Protein AF-A0A960P114-F1 (afdb_monomer)

Radius of gyration: 20.11 Å; Cα contacts (8 Å, |Δi|>4): 229; chains: 1; bounding box: 55×19×66 Å

Structure (mmCIF, N/CA/C/O backbone):
data_AF-A0A960P114-F1
#
_entry.id   AF-A0A960P114-F1
#
loop_
_atom_site.group_PDB
_atom_site.id
_atom_site.type_symbol
_atom_site.label_atom_id
_atom_site.label_alt_id
_atom_site.label_comp_id
_atom_site.label_asym_id
_atom_site.label_entity_id
_atom_site.label_seq_id
_atom_site.pdbx_PDB_ins_code
_atom_site.Cartn_x
_atom_site.Cartn_y
_atom_site.Cartn_z
_atom_site.occupancy
_atom_site.B_iso_or_equiv
_atom_site.auth_seq_id
_atom_site.auth_comp_id
_atom_site.auth_asym_id
_atom_site.auth_atom_id
_atom_site.pdbx_PDB_model_num
ATOM 1 N N . MET A 1 1 ? 3.595 5.248 -18.563 1.00 88.62 1 MET A N 1
ATOM 2 C CA . MET A 1 1 ? 3.970 5.598 -17.169 1.00 88.62 1 MET A CA 1
ATOM 3 C C . MET A 1 1 ? 5.270 4.901 -16.803 1.00 88.62 1 MET A C 1
ATOM 5 O O . MET A 1 1 ? 5.417 3.745 -17.200 1.00 88.62 1 MET A O 1
ATOM 9 N N . GLN A 1 2 ? 6.198 5.556 -16.096 1.00 91.88 2 GLN A N 1
ATOM 10 C CA . GLN A 1 2 ? 7.408 4.874 -15.620 1.00 91.88 2 GLN A CA 1
ATOM 11 C C . GLN A 1 2 ? 7.067 3.952 -14.442 1.00 91.88 2 GLN A C 1
ATOM 13 O O . GLN A 1 2 ? 6.119 4.194 -13.692 1.00 91.88 2 GLN A O 1
ATOM 18 N N . PHE A 1 3 ? 7.819 2.865 -14.281 1.00 93.19 3 PHE A N 1
ATOM 19 C CA . PHE A 1 3 ? 7.552 1.875 -13.238 1.00 93.19 3 PHE A CA 1
ATOM 20 C C . PHE A 1 3 ? 7.753 2.451 -11.833 1.00 93.19 3 PHE A C 1
ATOM 22 O O . PHE A 1 3 ? 6.948 2.180 -10.941 1.00 93.19 3 PHE A O 1
ATOM 29 N N . LYS A 1 4 ? 8.757 3.315 -11.644 1.00 93.38 4 LYS A N 1
ATOM 30 C CA . LYS A 1 4 ? 8.964 4.022 -10.373 1.00 93.38 4 LYS A CA 1
ATOM 31 C C . LYS A 1 4 ? 7.785 4.927 -9.994 1.00 93.38 4 LYS A C 1
ATOM 33 O O . LYS A 1 4 ? 7.406 4.942 -8.826 1.00 93.38 4 LYS A O 1
ATOM 38 N N . ASP A 1 5 ? 7.122 5.559 -10.965 1.00 94.50 5 ASP A N 1
ATOM 39 C CA . ASP A 1 5 ? 5.920 6.365 -10.710 1.00 94.50 5 ASP A CA 1
ATOM 40 C C . ASP A 1 5 ? 4.750 5.496 -10.238 1.00 94.50 5 ASP A C 1
ATOM 42 O O . ASP A 1 5 ? 4.022 5.887 -9.329 1.00 94.50 5 ASP A O 1
ATOM 46 N N . LEU A 1 6 ? 4.589 4.289 -10.802 1.00 94.12 6 LEU A N 1
ATOM 47 C CA . LEU A 1 6 ? 3.565 3.338 -10.346 1.00 94.12 6 LEU A CA 1
ATOM 48 C C . LEU A 1 6 ? 3.826 2.910 -8.905 1.00 94.12 6 LEU A C 1
ATOM 50 O O . LEU A 1 6 ? 2.906 2.885 -8.089 1.00 94.12 6 LEU A O 1
ATOM 54 N N . LEU A 1 7 ? 5.078 2.580 -8.591 1.00 95.06 7 LEU A N 1
ATOM 55 C CA . LEU A 1 7 ? 5.484 2.177 -7.249 1.00 95.06 7 LEU A CA 1
ATOM 56 C C . LEU A 1 7 ? 5.256 3.306 -6.242 1.00 95.06 7 LEU A C 1
ATOM 58 O O . LEU A 1 7 ? 4.657 3.066 -5.194 1.00 95.06 7 LEU A O 1
ATOM 62 N N . ARG A 1 8 ? 5.663 4.535 -6.581 1.00 95.69 8 ARG A N 1
ATOM 63 C CA . ARG A 1 8 ? 5.413 5.727 -5.765 1.00 95.69 8 ARG A CA 1
ATOM 64 C C . ARG A 1 8 ? 3.918 5.960 -5.573 1.00 95.69 8 ARG A C 1
ATOM 66 O O . ARG A 1 8 ? 3.475 6.100 -4.439 1.00 95.69 8 ARG A O 1
ATOM 73 N N . GLY A 1 9 ? 3.142 5.955 -6.655 1.00 95.62 9 GLY A N 1
ATOM 74 C CA . GLY A 1 9 ? 1.693 6.146 -6.614 1.00 95.62 9 GLY A CA 1
ATOM 75 C C . GLY A 1 9 ? 0.990 5.096 -5.754 1.00 95.62 9 GLY A C 1
ATOM 76 O O . GLY A 1 9 ? 0.123 5.441 -4.962 1.00 95.62 9 GLY A O 1
ATOM 77 N N . THR A 1 10 ? 1.429 3.837 -5.830 1.00 95.12 10 THR A N 1
ATOM 78 C CA . THR A 1 10 ? 0.920 2.751 -4.977 1.00 95.12 10 THR A CA 1
ATOM 79 C C . THR A 1 10 ? 1.201 3.029 -3.502 1.00 95.12 10 THR A C 1
ATOM 81 O O . THR A 1 10 ? 0.299 2.937 -2.678 1.00 95.12 10 THR A O 1
ATOM 84 N N . VAL A 1 11 ? 2.444 3.380 -3.154 1.00 96.75 11 VAL A N 1
ATOM 85 C CA . VAL A 1 11 ? 2.829 3.655 -1.760 1.00 96.75 11 VAL A CA 1
ATOM 86 C C . VAL A 1 11 ? 2.067 4.858 -1.210 1.00 96.75 11 VAL A C 1
ATOM 88 O O . VAL A 1 11 ? 1.572 4.792 -0.089 1.00 96.75 11 VAL A O 1
ATOM 91 N N . LEU A 1 12 ? 1.943 5.932 -1.994 1.00 96.81 12 LEU A N 1
ATOM 92 C CA . LEU A 1 12 ? 1.205 7.128 -1.592 1.00 96.81 12 LEU A CA 1
ATOM 93 C C . LEU A 1 12 ? -0.285 6.842 -1.410 1.00 96.81 12 LEU A C 1
ATOM 95 O O . LEU A 1 12 ? -0.856 7.277 -0.416 1.00 96.81 12 LEU A O 1
ATOM 99 N N . LEU A 1 13 ? -0.899 6.081 -2.320 1.00 96.75 13 LEU A N 1
ATOM 100 C CA . LEU A 1 13 ? -2.302 5.697 -2.202 1.00 96.75 13 LEU A CA 1
ATOM 101 C C . LEU A 1 13 ? -2.540 4.887 -0.924 1.00 96.75 13 LEU A C 1
ATOM 103 O O . LEU A 1 13 ? -3.367 5.275 -0.108 1.00 96.75 13 LEU A O 1
ATOM 107 N N . VAL A 1 14 ? -1.752 3.833 -0.692 1.00 97.44 14 VAL A N 1
ATOM 108 C CA . VAL A 1 14 ? -1.881 3.000 0.515 1.00 97.44 14 VAL A CA 1
ATOM 109 C C . VAL A 1 14 ? -1.598 3.805 1.791 1.00 97.44 14 VAL A C 1
ATOM 111 O O . VAL A 1 14 ? -2.228 3.576 2.819 1.00 97.44 14 VAL A O 1
ATOM 114 N N . ALA A 1 15 ? -0.674 4.770 1.754 1.00 97.31 15 ALA A N 1
ATOM 115 C CA . ALA A 1 15 ? -0.420 5.652 2.893 1.00 97.31 15 ALA A CA 1
ATOM 116 C C . ALA A 1 15 ? -1.626 6.556 3.198 1.00 97.31 15 ALA A C 1
ATOM 118 O O . ALA A 1 15 ? -2.010 6.682 4.359 1.00 97.31 15 ALA A O 1
ATOM 119 N N . VAL A 1 16 ? -2.253 7.137 2.170 1.00 97.50 16 VAL A N 1
ATOM 120 C CA . VAL A 1 16 ? -3.484 7.930 2.318 1.00 97.50 16 VAL A CA 1
ATOM 121 C C . VAL A 1 16 ? -4.625 7.069 2.859 1.00 97.50 16 VAL A C 1
ATOM 123 O O . VAL A 1 16 ? -5.338 7.501 3.762 1.00 97.50 16 VAL A O 1
ATOM 126 N N . GLU A 1 17 ? -4.769 5.836 2.374 1.00 97.06 17 GLU A N 1
ATOM 127 C CA . GLU A 1 17 ? -5.751 4.880 2.892 1.00 97.06 17 GLU A CA 1
ATOM 128 C C . GLU A 1 17 ? -5.507 4.545 4.358 1.00 97.06 17 GLU A C 1
ATOM 130 O O . GLU A 1 17 ? -6.444 4.579 5.152 1.00 97.06 17 GLU A O 1
ATOM 135 N N . ALA A 1 18 ? -4.254 4.282 4.738 1.00 97.75 18 ALA A N 1
ATOM 136 C CA . ALA A 1 18 ? -3.886 4.047 6.127 1.00 97.75 18 ALA A CA 1
ATOM 137 C C . ALA A 1 18 ? -4.289 5.236 7.008 1.00 97.75 18 ALA A C 1
ATOM 13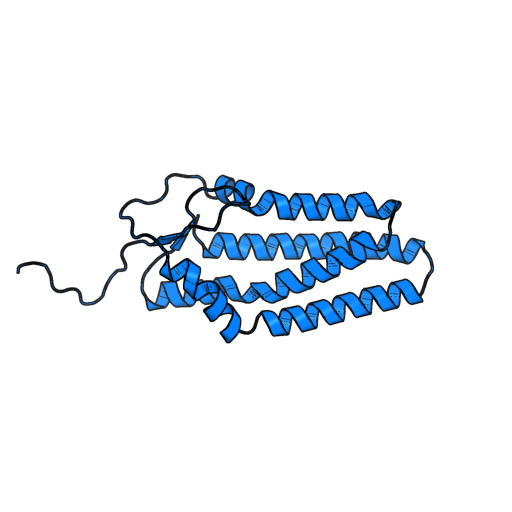9 O O . ALA A 1 18 ? -4.869 5.041 8.071 1.00 97.75 18 ALA A O 1
ATOM 140 N N . THR A 1 19 ? -4.036 6.469 6.562 1.00 97.81 19 THR A N 1
ATOM 141 C CA . THR A 1 19 ? -4.432 7.676 7.297 1.00 97.81 19 THR A CA 1
ATOM 142 C C . THR A 1 19 ? -5.952 7.816 7.404 1.00 97.81 19 THR A C 1
ATOM 144 O O . THR A 1 19 ? -6.464 8.063 8.496 1.00 97.81 19 THR A O 1
ATOM 147 N N . GLY A 1 20 ? -6.684 7.638 6.303 1.00 97.56 20 GLY A N 1
ATOM 148 C CA . GLY A 1 20 ? -8.144 7.742 6.295 1.00 97.56 20 GLY A CA 1
ATOM 149 C C . GLY A 1 20 ? -8.806 6.685 7.179 1.00 97.56 20 GLY A C 1
ATOM 150 O O . GLY A 1 20 ? -9.649 7.007 8.015 1.00 97.56 20 GLY A O 1
ATOM 151 N N . LEU A 1 21 ? -8.376 5.429 7.057 1.00 97.69 21 LEU A N 1
ATOM 152 C CA . LEU A 1 21 ? -8.882 4.327 7.871 1.00 97.69 21 LEU A CA 1
ATOM 153 C C . LEU A 1 21 ? -8.496 4.476 9.346 1.00 97.69 21 LEU A C 1
ATOM 155 O O . LEU A 1 21 ? -9.315 4.146 10.201 1.00 97.69 21 LEU A O 1
ATOM 159 N N . ALA A 1 22 ? -7.319 5.030 9.660 1.00 97.69 22 ALA A N 1
ATOM 160 C CA . ALA A 1 22 ? -6.927 5.319 11.038 1.00 97.69 22 ALA A CA 1
ATOM 161 C C . ALA A 1 22 ? -7.869 6.341 11.684 1.00 97.69 22 ALA A C 1
ATOM 163 O O . ALA A 1 22 ? -8.283 6.158 12.828 1.00 97.69 22 ALA A O 1
ATOM 164 N N . ALA A 1 23 ? -8.242 7.393 10.948 1.00 97.94 23 ALA A N 1
ATOM 165 C CA . ALA A 1 23 ? -9.179 8.405 11.429 1.00 97.94 23 ALA A CA 1
ATOM 166 C C . ALA A 1 23 ? -10.572 7.807 11.687 1.00 97.94 23 ALA A C 1
ATOM 168 O O . ALA A 1 23 ? -11.138 8.004 12.762 1.00 97.94 23 ALA A O 1
ATOM 169 N N . ILE A 1 24 ? -11.090 7.018 10.738 1.00 97.25 24 ILE A N 1
ATOM 170 C CA . ILE A 1 24 ? -12.364 6.296 10.892 1.00 97.25 24 ILE A CA 1
ATOM 171 C C . ILE A 1 24 ? -12.289 5.355 12.100 1.00 97.25 24 ILE A C 1
ATOM 173 O O . ILE A 1 24 ? -13.148 5.399 12.976 1.00 97.25 24 ILE A O 1
ATOM 177 N N . SER A 1 25 ? -11.225 4.555 12.191 1.00 96.56 25 SER A N 1
ATOM 178 C CA . SER A 1 25 ? -10.992 3.622 13.291 1.00 96.56 25 SER A CA 1
ATOM 179 C C . SER A 1 25 ? -10.948 4.319 14.646 1.00 96.56 25 SER A C 1
ATOM 181 O O . SER A 1 25 ? -11.478 3.770 15.605 1.00 96.56 25 SER A O 1
ATOM 183 N N . ALA A 1 26 ? -10.325 5.494 14.755 1.00 95.56 26 ALA A N 1
ATOM 184 C CA . ALA A 1 26 ? -10.253 6.229 16.012 1.00 95.56 26 ALA A CA 1
ATOM 185 C C . ALA A 1 26 ? -11.652 6.632 16.500 1.00 95.56 26 ALA A C 1
ATOM 187 O O . ALA A 1 26 ? -11.970 6.439 17.671 1.00 95.56 26 ALA A O 1
ATOM 188 N N . VAL A 1 27 ? -12.510 7.120 15.597 1.00 96.62 27 VAL A N 1
ATOM 189 C CA . VAL A 1 27 ? -13.902 7.465 15.919 1.00 96.62 27 VAL A CA 1
ATOM 190 C C . VAL A 1 27 ? -14.700 6.213 16.289 1.00 96.62 27 VAL A C 1
ATOM 192 O O . VAL A 1 27 ? -15.363 6.195 17.325 1.00 96.62 27 VAL A O 1
ATOM 195 N N . SER A 1 28 ? -14.614 5.155 15.479 1.00 93.25 28 SER A N 1
ATOM 196 C CA . SER A 1 28 ? -15.388 3.925 15.675 1.00 93.25 28 SER A CA 1
ATOM 197 C C . SER A 1 28 ? -15.005 3.171 16.947 1.00 93.25 28 SER A C 1
ATOM 199 O O . SER A 1 28 ? -15.887 2.713 17.664 1.00 93.25 28 SER A O 1
ATOM 201 N N . VAL A 1 29 ? -13.710 3.062 17.255 1.00 93.81 29 VAL A N 1
ATOM 202 C CA . VAL A 1 29 ? -13.228 2.410 18.482 1.00 93.81 29 VAL A CA 1
ATOM 203 C C . VAL A 1 29 ? -13.547 3.261 19.709 1.00 93.81 29 VAL A C 1
ATOM 205 O O . VAL A 1 29 ? -13.959 2.723 20.728 1.00 93.81 29 VAL A O 1
ATOM 208 N N . ASN A 1 30 ? -13.427 4.589 19.627 1.00 93.88 30 ASN A N 1
ATOM 209 C CA . ASN A 1 30 ? -13.807 5.453 20.746 1.00 93.88 30 ASN A CA 1
ATOM 210 C C . ASN A 1 30 ? -15.307 5.349 21.074 1.00 93.88 30 ASN A C 1
ATOM 212 O O . ASN A 1 30 ? -15.684 5.383 22.242 1.00 93.88 30 ASN A O 1
ATOM 216 N N . ALA A 1 31 ? -16.159 5.169 20.060 1.00 93.44 31 ALA A N 1
ATOM 217 C CA . ALA A 1 31 ? -17.599 5.007 20.243 1.00 93.44 31 ALA A CA 1
ATOM 218 C C . ALA A 1 31 ? -17.993 3.732 21.015 1.00 93.44 31 ALA A C 1
ATOM 220 O O . ALA A 1 31 ? -19.094 3.689 21.559 1.00 93.44 31 ALA A O 1
ATOM 221 N N . THR A 1 32 ? -17.126 2.713 21.099 1.00 92.75 32 THR A N 1
ATOM 222 C CA . THR A 1 32 ? -17.414 1.507 21.896 1.00 92.75 32 THR A CA 1
ATOM 223 C C . THR A 1 32 ? -17.156 1.708 23.390 1.00 92.75 32 THR A C 1
ATOM 225 O O . THR A 1 32 ? -17.692 0.963 24.203 1.00 92.75 32 THR A O 1
ATOM 228 N N . GLY A 1 33 ? -16.335 2.695 23.773 1.00 92.38 33 GLY A N 1
ATOM 229 C CA . GLY A 1 33 ? -15.920 2.912 25.165 1.00 92.38 33 GLY A CA 1
ATOM 230 C C . GLY A 1 33 ? -14.994 1.823 25.731 1.00 92.38 33 GLY A C 1
ATOM 231 O O . GLY A 1 33 ? -14.701 1.821 26.926 1.00 92.38 33 GLY A O 1
ATOM 232 N N . GLU A 1 34 ? -14.511 0.897 24.898 1.00 93.75 34 GLU A N 1
ATOM 233 C CA . GLU A 1 34 ? -13.709 -0.249 25.332 1.00 93.75 34 GLU A CA 1
ATOM 234 C C . GLU A 1 34 ? -12.202 0.045 25.265 1.00 93.75 34 GLU A C 1
ATOM 236 O O . GLU A 1 34 ? -11.577 0.017 24.201 1.00 93.75 34 GLU A O 1
ATOM 241 N N . ALA A 1 35 ? -11.574 0.252 26.426 1.00 94.75 35 ALA A N 1
ATOM 242 C CA . ALA A 1 35 ? -10.132 0.504 26.511 1.00 94.75 35 ALA A CA 1
ATOM 243 C C . ALA A 1 35 ? -9.274 -0.665 25.981 1.00 94.75 35 ALA A C 1
ATOM 245 O O . ALA A 1 35 ? -8.206 -0.446 25.407 1.00 94.75 35 ALA A O 1
ATOM 246 N N . SER A 1 36 ? -9.742 -1.908 26.136 1.00 95.38 36 SER A N 1
ATOM 247 C CA . SER A 1 36 ? -9.072 -3.107 25.615 1.00 95.38 36 SER A CA 1
ATOM 248 C C . SER A 1 36 ? -9.029 -3.122 24.086 1.00 95.38 36 SER A C 1
ATOM 250 O O . SER A 1 36 ? -7.990 -3.451 23.511 1.00 95.38 36 SER A O 1
ATOM 252 N N . LEU A 1 37 ? -10.115 -2.715 23.421 1.00 93.44 37 LEU A N 1
ATOM 253 C CA . LEU A 1 37 ? -10.182 -2.630 21.964 1.00 93.44 37 LEU A CA 1
ATOM 254 C C . LEU A 1 37 ? -9.236 -1.550 21.423 1.00 93.44 37 LEU A C 1
ATOM 256 O O . LEU A 1 37 ? -8.530 -1.778 20.435 1.00 93.44 37 LEU A O 1
ATOM 260 N N . ALA A 1 38 ? -9.172 -0.399 22.096 1.00 94.75 38 ALA A N 1
ATOM 261 C CA . ALA A 1 38 ? -8.222 0.659 21.767 1.00 94.75 38 ALA A CA 1
ATOM 262 C C . ALA A 1 38 ? -6.767 0.183 21.913 1.00 94.75 38 ALA A C 1
ATOM 264 O O . ALA A 1 38 ? -5.965 0.349 20.991 1.00 94.75 38 ALA A O 1
ATOM 265 N N . ALA A 1 39 ? -6.436 -0.479 23.026 1.00 96.38 39 ALA A N 1
ATOM 266 C CA . ALA A 1 39 ? -5.102 -1.028 23.258 1.00 96.38 39 ALA A CA 1
ATOM 267 C C . ALA A 1 39 ? -4.717 -2.088 22.210 1.00 96.38 39 ALA A C 1
ATOM 269 O O . ALA A 1 39 ? -3.607 -2.051 21.676 1.00 96.38 39 ALA A O 1
ATOM 270 N N . LEU A 1 40 ? -5.640 -2.993 21.863 1.00 96.50 40 LEU A N 1
ATOM 271 C CA . LEU A 1 40 ? -5.425 -4.010 20.831 1.00 96.50 40 LEU A CA 1
ATOM 272 C C . LEU A 1 40 ? -5.196 -3.381 19.450 1.00 96.50 40 LEU A C 1
ATOM 274 O O . LEU A 1 40 ? -4.306 -3.813 18.720 1.00 96.50 40 LEU A O 1
ATOM 278 N N . THR A 1 41 ? -5.955 -2.335 19.113 1.00 96.75 41 THR A N 1
ATOM 279 C CA . THR A 1 41 ? -5.822 -1.596 17.848 1.00 96.75 41 THR A CA 1
ATOM 280 C C . THR A 1 41 ? -4.439 -0.962 17.718 1.00 96.75 41 THR A C 1
ATOM 282 O O . THR A 1 41 ? -3.749 -1.170 16.719 1.00 96.75 41 THR A O 1
ATOM 285 N N . VAL A 1 42 ? -3.988 -0.249 18.754 1.00 97.19 42 VAL A N 1
ATOM 286 C CA . VAL A 1 42 ? -2.648 0.356 18.779 1.00 97.19 42 VAL A CA 1
ATOM 287 C C . VAL A 1 42 ? -1.563 -0.721 18.716 1.00 97.19 42 VAL A C 1
ATOM 289 O O . VAL A 1 42 ? -0.614 -0.592 17.940 1.00 97.19 42 VAL A O 1
ATOM 292 N N . GLY A 1 43 ? -1.717 -1.811 19.474 1.00 98.19 43 GLY A N 1
ATOM 293 C CA . GLY A 1 43 ? -0.798 -2.949 19.438 1.00 98.19 43 GLY A CA 1
ATOM 294 C C . GLY A 1 43 ? -0.671 -3.558 18.038 1.00 98.19 43 GLY A C 1
ATOM 295 O O . GLY A 1 43 ? 0.442 -3.809 17.571 1.00 98.19 43 GLY A O 1
ATOM 296 N N . TRP A 1 44 ? -1.792 -3.722 17.332 1.00 98.19 44 TRP A N 1
ATOM 297 C CA . TRP A 1 44 ? -1.822 -4.203 15.951 1.00 98.19 44 TRP A CA 1
ATOM 298 C C . TRP A 1 44 ? -1.098 -3.256 14.987 1.00 98.19 44 TRP A C 1
ATOM 300 O O . TRP A 1 44 ? -0.295 -3.708 14.169 1.00 98.19 44 TRP A O 1
ATOM 310 N N . TRP A 1 45 ? -1.317 -1.944 15.097 1.00 98.38 45 TRP A N 1
ATOM 311 C CA . TRP A 1 45 ? -0.642 -0.964 14.241 1.00 98.38 45 TRP A CA 1
ATOM 312 C C . TRP A 1 45 ? 0.869 -0.957 14.461 1.00 98.38 45 TRP A C 1
ATOM 314 O O . TRP A 1 45 ? 1.628 -0.956 13.492 1.00 98.38 45 TRP A O 1
ATOM 324 N N . ILE A 1 46 ? 1.318 -1.030 15.717 1.00 98.56 46 ILE A N 1
ATOM 325 C CA . ILE A 1 46 ? 2.742 -1.147 16.054 1.00 98.56 46 ILE A CA 1
ATOM 326 C C . ILE A 1 46 ? 3.328 -2.425 15.443 1.00 98.56 46 ILE A C 1
ATOM 328 O O . ILE A 1 46 ? 4.371 -2.371 14.786 1.00 98.56 46 ILE A O 1
ATOM 332 N N . ALA A 1 47 ? 2.651 -3.566 15.603 1.00 98.44 47 ALA A N 1
ATOM 333 C CA . ALA A 1 47 ? 3.092 -4.834 15.027 1.00 98.44 47 ALA A CA 1
ATOM 334 C C . ALA A 1 47 ? 3.203 -4.757 13.495 1.00 98.44 47 ALA A C 1
ATOM 336 O O . ALA A 1 47 ? 4.202 -5.198 12.921 1.00 98.44 47 ALA A O 1
ATOM 337 N N . ALA A 1 48 ? 2.226 -4.138 12.831 1.00 98.38 48 ALA A N 1
ATOM 338 C CA . ALA A 1 48 ? 2.239 -3.957 11.388 1.00 98.38 48 ALA A CA 1
ATOM 339 C C . ALA A 1 48 ? 3.363 -3.024 10.915 1.00 98.38 48 ALA A C 1
ATOM 341 O O . ALA A 1 48 ? 4.027 -3.324 9.923 1.00 98.38 48 ALA A O 1
ATOM 342 N N . ILE A 1 49 ? 3.637 -1.937 11.644 1.00 98.44 49 ILE A N 1
ATOM 343 C CA . ILE A 1 49 ? 4.766 -1.034 11.377 1.00 98.44 49 ILE A CA 1
ATOM 344 C C . ILE A 1 49 ? 6.089 -1.797 11.478 1.00 98.44 49 ILE A C 1
ATOM 346 O O . ILE A 1 49 ? 6.897 -1.749 10.549 1.00 98.44 49 ILE A O 1
ATOM 350 N N . ILE A 1 50 ? 6.304 -2.548 12.562 1.00 98.44 50 ILE A N 1
ATOM 351 C CA . ILE A 1 50 ? 7.517 -3.356 12.760 1.00 98.44 50 ILE A CA 1
ATOM 352 C C . ILE A 1 50 ? 7.660 -4.392 11.636 1.00 98.44 50 ILE A C 1
ATOM 354 O O . ILE A 1 50 ? 8.732 -4.516 11.033 1.00 98.44 50 ILE A O 1
ATOM 358 N N . GLY A 1 51 ? 6.575 -5.095 11.304 1.00 98.06 51 GLY A N 1
ATOM 359 C CA . GLY A 1 51 ? 6.529 -6.048 10.197 1.00 98.06 51 GLY A CA 1
ATOM 360 C C . GLY A 1 51 ? 6.874 -5.394 8.857 1.00 98.06 51 GLY A C 1
ATOM 361 O O . GLY A 1 51 ? 7.722 -5.899 8.119 1.00 98.06 51 GLY A O 1
ATOM 362 N N . GLY A 1 52 ? 6.300 -4.226 8.571 1.00 96.81 52 GLY A N 1
ATOM 363 C CA . GLY A 1 52 ? 6.588 -3.435 7.378 1.00 96.81 52 GLY A CA 1
ATOM 364 C C . GLY A 1 52 ? 8.046 -2.975 7.315 1.00 96.81 52 GLY A C 1
ATOM 365 O O . GLY A 1 52 ? 8.693 -3.077 6.271 1.00 96.81 52 GLY A O 1
ATOM 366 N N . LEU A 1 53 ? 8.621 -2.522 8.433 1.00 97.38 53 LEU A N 1
ATOM 367 C CA . LEU A 1 53 ? 10.036 -2.146 8.518 1.00 97.38 53 LEU A CA 1
ATOM 368 C C . LEU A 1 53 ? 10.949 -3.335 8.199 1.00 97.38 53 LEU A C 1
ATOM 370 O O . LEU A 1 53 ? 11.924 -3.184 7.458 1.00 97.38 53 LEU A O 1
ATOM 374 N N . TRP A 1 54 ? 10.615 -4.517 8.717 1.00 96.12 54 TRP A N 1
ATOM 375 C CA . TRP A 1 54 ? 11.362 -5.750 8.487 1.00 96.12 54 TRP A CA 1
ATOM 376 C C . TRP A 1 54 ? 11.228 -6.276 7.050 1.00 96.12 54 TRP A C 1
ATOM 378 O O . TRP A 1 54 ? 12.216 -6.714 6.449 1.00 96.12 54 TRP A O 1
ATOM 388 N N . LEU A 1 55 ? 10.029 -6.211 6.466 1.00 94.31 55 LEU A N 1
ATOM 389 C CA . LEU A 1 55 ? 9.766 -6.613 5.081 1.00 94.31 55 LEU A CA 1
ATOM 390 C C . LEU A 1 55 ? 10.395 -5.650 4.066 1.00 94.31 55 LEU A C 1
ATOM 392 O O . LEU A 1 55 ? 10.933 -6.108 3.060 1.00 94.31 55 LEU A O 1
ATOM 396 N N . GLY A 1 56 ? 10.414 -4.348 4.360 1.00 92.75 56 GLY A N 1
ATOM 397 C CA . GLY A 1 56 ? 10.958 -3.303 3.485 1.00 92.75 56 GLY A CA 1
ATOM 398 C C . GLY A 1 56 ? 12.483 -3.173 3.474 1.00 92.75 56 GLY A C 1
ATOM 399 O O . GLY A 1 56 ? 13.010 -2.185 2.955 1.00 92.75 56 GLY A O 1
ATOM 400 N N . ARG A 1 57 ? 13.219 -4.133 4.050 1.00 94.12 57 ARG A N 1
ATOM 401 C CA . ARG A 1 57 ? 14.690 -4.134 4.048 1.00 94.12 57 ARG A CA 1
ATOM 402 C C . ARG A 1 57 ? 15.242 -4.125 2.611 1.00 94.12 57 ARG A C 1
ATOM 404 O O . ARG A 1 57 ? 14.782 -4.923 1.791 1.00 94.12 57 ARG A O 1
ATOM 411 N N . PRO A 1 58 ? 16.283 -3.322 2.304 1.00 89.81 58 PRO A N 1
ATOM 412 C CA . PRO A 1 58 ? 16.796 -3.167 0.938 1.00 89.81 58 PRO A CA 1
ATOM 413 C C . PRO A 1 58 ? 17.146 -4.485 0.233 1.00 89.81 58 PRO A C 1
ATOM 415 O O . PRO A 1 58 ? 16.873 -4.644 -0.954 1.00 89.81 58 PRO A O 1
ATOM 418 N N . THR A 1 59 ? 17.705 -5.458 0.960 1.00 90.31 59 THR A N 1
ATOM 419 C CA . THR A 1 59 ? 18.061 -6.778 0.413 1.00 90.31 59 THR A CA 1
ATOM 420 C C . THR A 1 59 ? 16.846 -7.558 -0.087 1.00 90.31 59 THR A C 1
ATOM 422 O O . THR A 1 59 ? 16.922 -8.201 -1.132 1.00 90.31 59 THR A O 1
ATOM 425 N N . ARG A 1 60 ? 15.709 -7.474 0.615 1.00 91.25 60 ARG A N 1
ATOM 426 C CA . ARG A 1 60 ? 14.447 -8.108 0.205 1.00 91.25 60 ARG A CA 1
ATOM 427 C C . ARG A 1 60 ? 13.800 -7.370 -0.950 1.00 91.25 60 ARG A C 1
ATOM 429 O O . ARG A 1 60 ? 13.374 -8.013 -1.902 1.00 91.25 60 ARG A O 1
ATOM 436 N N . THR A 1 61 ? 13.798 -6.042 -0.901 1.00 92.19 61 THR A N 1
ATOM 437 C CA . THR A 1 61 ? 13.277 -5.200 -1.982 1.00 92.19 61 THR A CA 1
ATOM 438 C C . THR A 1 61 ? 13.967 -5.504 -3.310 1.00 92.19 61 THR A C 1
ATOM 440 O O . THR A 1 61 ? 13.289 -5.737 -4.305 1.00 92.19 61 THR A O 1
ATOM 443 N N . ARG A 1 62 ? 15.305 -5.602 -3.324 1.00 90.12 62 ARG A N 1
ATOM 444 C CA . ARG A 1 62 ? 16.057 -5.968 -4.536 1.00 90.12 62 ARG A CA 1
ATOM 445 C C . ARG A 1 62 ? 15.674 -7.351 -5.062 1.00 90.12 62 ARG A C 1
ATOM 447 O O . ARG A 1 62 ? 15.466 -7.497 -6.259 1.00 90.12 62 ARG A O 1
ATOM 454 N N . ARG A 1 63 ? 15.541 -8.352 -4.182 1.00 91.12 63 ARG A N 1
ATOM 455 C CA . ARG A 1 63 ? 15.117 -9.710 -4.575 1.00 91.12 63 ARG A CA 1
ATOM 456 C C . ARG A 1 63 ? 13.707 -9.721 -5.166 1.00 91.12 63 ARG A C 1
ATOM 458 O O . ARG A 1 63 ? 13.500 -10.345 -6.196 1.00 91.12 63 ARG A O 1
ATOM 465 N N . ALA A 1 64 ? 12.769 -8.997 -4.556 1.00 90.50 64 ALA A N 1
ATOM 466 C CA . ALA A 1 64 ? 11.387 -8.914 -5.026 1.00 90.50 64 ALA A CA 1
ATOM 467 C C . ALA A 1 64 ? 11.251 -8.213 -6.390 1.00 90.50 64 ALA A C 1
ATOM 469 O O . ALA A 1 64 ? 10.324 -8.502 -7.138 1.00 90.50 64 ALA A O 1
ATOM 470 N N . LEU A 1 65 ? 12.163 -7.292 -6.715 1.00 92.88 65 LEU A N 1
ATOM 471 C CA . LEU A 1 65 ? 12.162 -6.565 -7.988 1.00 92.88 65 LEU A CA 1
ATOM 472 C C . LEU A 1 65 ? 13.010 -7.240 -9.076 1.00 92.88 65 LEU A C 1
ATOM 474 O O . LEU A 1 65 ? 12.850 -6.908 -10.246 1.00 92.88 65 LEU A O 1
ATOM 478 N N . ALA A 1 66 ? 13.879 -8.191 -8.725 1.00 90.19 66 ALA A N 1
ATOM 479 C CA . ALA A 1 66 ? 14.794 -8.822 -9.674 1.00 90.19 66 ALA A CA 1
ATOM 480 C C . ALA A 1 66 ? 14.059 -9.510 -10.834 1.00 90.19 66 ALA A C 1
ATOM 482 O O . ALA A 1 66 ? 14.427 -9.326 -11.991 1.00 90.19 66 ALA A O 1
ATOM 483 N N . GLU A 1 67 ? 13.002 -10.268 -10.538 1.00 90.25 67 GLU A N 1
ATOM 484 C CA . GLU A 1 67 ? 12.264 -11.022 -11.552 1.00 90.25 67 GLU A CA 1
ATOM 485 C C . GLU A 1 67 ? 11.466 -10.117 -12.517 1.00 90.25 67 GLU A C 1
ATOM 487 O O . GLU A 1 67 ? 11.646 -10.274 -13.728 1.00 90.25 67 GLU A O 1
ATOM 492 N N . PRO A 1 68 ? 10.643 -9.146 -12.057 1.00 90.50 68 PRO A N 1
ATOM 493 C CA . PRO A 1 68 ? 9.959 -8.223 -12.965 1.00 90.50 68 PRO A CA 1
ATOM 494 C C . PRO A 1 68 ? 10.915 -7.447 -13.876 1.00 90.50 68 PRO A C 1
ATOM 496 O O . PRO A 1 68 ? 1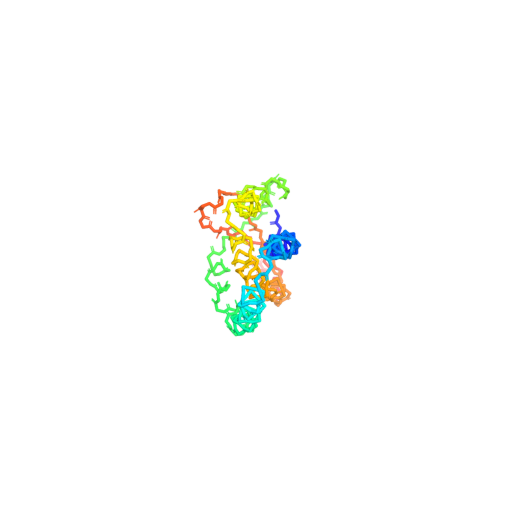0.646 -7.309 -15.067 1.00 90.50 68 PRO A O 1
ATOM 499 N N . LEU A 1 69 ? 12.046 -6.975 -13.334 1.00 90.69 69 LEU A N 1
ATOM 500 C CA . LEU A 1 69 ? 13.045 -6.233 -14.108 1.00 90.69 69 LEU A CA 1
ATOM 501 C C . LEU A 1 69 ? 13.761 -7.132 -15.127 1.00 90.69 69 LEU A C 1
ATOM 503 O O . LEU A 1 69 ? 13.978 -6.712 -16.262 1.00 90.69 69 LEU A O 1
ATOM 507 N N . ALA A 1 70 ? 14.083 -8.379 -14.764 1.00 89.62 70 ALA A N 1
ATOM 508 C CA . ALA A 1 70 ? 14.710 -9.339 -15.675 1.00 89.62 70 ALA A CA 1
ATOM 509 C C . ALA A 1 70 ? 13.790 -9.737 -16.841 1.00 89.62 70 ALA A C 1
ATOM 511 O O . ALA A 1 70 ? 14.266 -9.980 -17.948 1.00 89.62 70 ALA A O 1
ATOM 512 N N . LYS A 1 71 ? 12.473 -9.770 -16.610 1.00 90.75 71 LYS A N 1
ATOM 513 C CA . LYS A 1 71 ? 11.455 -10.069 -17.629 1.00 90.75 71 LYS A CA 1
ATOM 514 C C . LYS A 1 71 ? 11.098 -8.867 -18.515 1.00 90.75 71 LYS A C 1
ATOM 516 O O . LYS A 1 71 ? 10.237 -8.999 -19.386 1.00 90.75 71 LYS A O 1
ATOM 521 N N . ALA A 1 72 ? 11.723 -7.705 -18.313 1.00 89.81 72 ALA A N 1
ATOM 522 C CA . ALA A 1 72 ? 11.407 -6.504 -19.075 1.00 89.81 72 ALA A CA 1
ATOM 523 C C . ALA A 1 72 ? 11.768 -6.659 -20.564 1.00 89.81 72 ALA A C 1
ATOM 525 O O . ALA A 1 72 ? 12.915 -6.936 -20.925 1.00 89.81 72 ALA A O 1
ATOM 526 N N . ARG A 1 73 ? 10.789 -6.434 -21.446 1.00 87.75 73 ARG A N 1
ATOM 527 C CA . ARG A 1 73 ? 10.971 -6.500 -22.902 1.00 87.75 73 ARG A CA 1
ATOM 528 C C . ARG A 1 73 ? 11.653 -5.231 -23.405 1.00 87.75 73 ARG A C 1
ATOM 530 O O . ARG A 1 73 ? 11.225 -4.131 -23.077 1.00 87.75 73 ARG A O 1
ATOM 537 N N . THR A 1 74 ? 12.673 -5.359 -24.251 1.00 85.81 74 THR A N 1
ATOM 538 C CA . THR A 1 74 ? 13.259 -4.195 -24.941 1.00 85.81 74 THR A CA 1
ATOM 539 C C . THR A 1 74 ? 12.318 -3.712 -26.041 1.00 85.81 74 THR A C 1
ATOM 541 O O . THR A 1 74 ? 11.922 -4.515 -26.884 1.00 85.81 74 THR A O 1
ATOM 544 N N . ALA A 1 75 ? 11.994 -2.420 -26.070 1.00 82.25 75 ALA A N 1
ATOM 545 C CA . ALA A 1 75 ? 11.275 -1.804 -27.184 1.00 82.25 75 ALA A CA 1
ATOM 546 C C . ALA A 1 75 ? 11.910 -0.462 -27.565 1.00 82.25 75 ALA A C 1
ATOM 548 O O . ALA A 1 75 ? 12.413 0.260 -26.706 1.00 82.25 75 ALA A O 1
ATOM 549 N N . THR A 1 76 ? 11.881 -0.129 -28.856 1.00 75.38 76 THR A N 1
ATOM 550 C CA . THR A 1 76 ? 12.417 1.130 -29.410 1.00 75.38 76 THR A CA 1
ATOM 551 C C . THR A 1 76 ? 11.376 2.246 -29.488 1.00 75.38 76 THR A C 1
ATOM 553 O O . THR A 1 76 ? 11.713 3.372 -29.834 1.00 75.38 76 THR A O 1
ATOM 556 N N . GLN A 1 77 ? 10.119 1.941 -29.161 1.00 72.81 77 GLN A N 1
ATOM 557 C CA . GLN A 1 77 ? 9.004 2.883 -29.152 1.00 72.81 77 GLN A CA 1
ATOM 558 C C . GLN A 1 77 ? 8.467 3.028 -27.730 1.00 72.81 77 GLN A C 1
ATOM 560 O O . GLN A 1 77 ? 8.358 2.045 -26.991 1.00 72.81 77 GLN A O 1
ATOM 565 N N . LEU A 1 78 ? 8.130 4.260 -27.350 1.00 70.31 78 LEU A N 1
ATOM 566 C CA . LEU A 1 78 ? 7.513 4.545 -26.060 1.00 70.31 78 LEU A CA 1
ATOM 567 C C . LEU A 1 78 ? 6.029 4.141 -26.079 1.00 70.31 78 LEU A C 1
ATOM 569 O O . LEU A 1 78 ? 5.357 4.343 -27.092 1.00 70.31 78 LEU A O 1
ATOM 573 N N . PRO A 1 79 ? 5.483 3.606 -24.971 1.00 72.62 79 PRO A N 1
ATOM 574 C CA . PRO A 1 79 ? 4.052 3.341 -24.873 1.00 72.62 79 PRO A CA 1
ATOM 575 C C . PRO A 1 79 ? 3.247 4.641 -25.014 1.00 72.62 79 PRO A C 1
ATOM 577 O O . PRO A 1 79 ? 3.461 5.580 -24.249 1.00 72.62 79 PRO A O 1
ATOM 580 N N . ALA A 1 80 ? 2.305 4.680 -25.959 1.00 68.38 80 ALA A N 1
ATOM 581 C CA . ALA A 1 80 ? 1.505 5.869 -26.283 1.00 68.38 80 ALA A CA 1
ATOM 582 C C . ALA A 1 80 ? 0.361 6.165 -25.285 1.00 68.38 80 ALA A C 1
ATOM 584 O O . ALA A 1 80 ? -0.407 7.104 -25.479 1.00 68.38 80 ALA A O 1
ATOM 585 N N . GLU A 1 81 ? 0.209 5.363 -24.228 1.00 76.81 81 GLU A N 1
ATOM 586 C CA . GLU A 1 81 ? -0.902 5.497 -23.283 1.00 76.81 81 GLU A CA 1
ATOM 587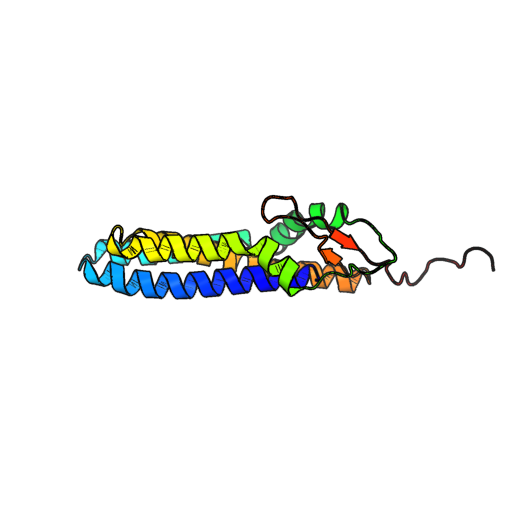 C C . GLU A 1 81 ? -0.690 6.563 -22.203 1.00 76.81 81 GLU A C 1
ATOM 589 O O . GLU A 1 81 ? 0.418 6.790 -21.704 1.00 76.81 81 GLU A O 1
ATOM 594 N N . SER A 1 82 ? -1.807 7.155 -21.761 1.00 83.31 82 SER A N 1
ATOM 595 C CA . SER A 1 82 ? -1.801 8.141 -20.688 1.00 83.31 82 SER A CA 1
ATOM 596 C C . SER A 1 82 ? -1.410 7.502 -19.343 1.00 83.31 82 SER A C 1
ATOM 598 O O . SER A 1 82 ? -1.979 6.483 -18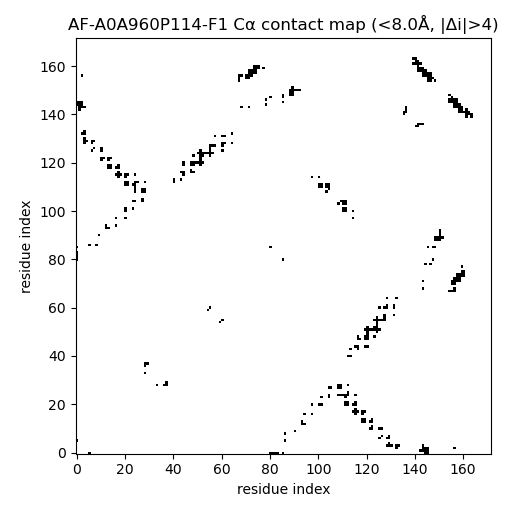.934 1.00 83.31 82 SER A O 1
ATOM 600 N N . PRO A 1 83 ? -0.465 8.101 -18.593 1.00 85.06 83 PRO A N 1
ATOM 601 C CA . PRO A 1 83 ? -0.039 7.570 -17.301 1.00 85.06 83 PRO A CA 1
ATOM 602 C C . PRO A 1 83 ? -1.179 7.397 -16.292 1.00 85.06 83 PRO A C 1
ATOM 604 O O . PRO A 1 83 ? -1.248 6.380 -15.606 1.00 85.06 83 PRO A O 1
ATOM 607 N N . ALA A 1 84 ? -2.112 8.352 -16.254 1.00 86.81 84 ALA A N 1
ATOM 608 C CA . ALA A 1 84 ? -3.255 8.318 -15.347 1.00 86.81 84 ALA A CA 1
ATOM 609 C C . ALA A 1 84 ? -4.167 7.103 -15.587 1.00 86.81 84 ALA A C 1
ATOM 611 O O . ALA A 1 84 ? -4.629 6.485 -14.630 1.00 86.81 84 ALA A O 1
ATOM 612 N N . ARG A 1 85 ? -4.388 6.710 -16.851 1.00 88.25 85 ARG A N 1
ATOM 613 C CA . ARG A 1 85 ? -5.206 5.533 -17.184 1.00 88.25 85 ARG A CA 1
ATOM 614 C C . ARG A 1 85 ? -4.556 4.248 -16.676 1.00 88.25 85 ARG A C 1
ATOM 616 O O . ARG A 1 85 ? -5.243 3.426 -16.079 1.00 88.25 85 ARG A O 1
ATOM 623 N N . ILE A 1 86 ? -3.241 4.110 -16.852 1.00 88.62 86 ILE A N 1
ATOM 624 C CA . ILE A 1 86 ? -2.474 2.965 -16.338 1.00 88.62 86 ILE A CA 1
ATOM 625 C C . ILE A 1 86 ? -2.552 2.915 -14.807 1.00 88.62 86 ILE A C 1
ATOM 627 O O . ILE A 1 86 ? -2.792 1.850 -14.242 1.00 88.62 86 ILE A O 1
ATOM 631 N N . ALA A 1 87 ? -2.387 4.058 -14.135 1.00 90.12 87 ALA A N 1
ATOM 632 C CA . ALA A 1 87 ? -2.494 4.136 -12.682 1.00 90.12 87 ALA A CA 1
ATOM 633 C C . ALA A 1 87 ? -3.884 3.699 -12.193 1.00 90.12 87 ALA A C 1
ATOM 635 O O . ALA A 1 87 ? -3.973 2.825 -11.339 1.00 90.12 87 ALA A O 1
ATOM 636 N N . ILE A 1 88 ? -4.967 4.226 -12.773 1.00 91.31 88 ILE A N 1
ATOM 637 C CA . ILE A 1 88 ? -6.339 3.857 -12.387 1.00 91.31 88 ILE A CA 1
ATOM 638 C C . ILE A 1 88 ? -6.601 2.370 -12.653 1.00 91.31 88 ILE A C 1
ATOM 640 O O . ILE A 1 88 ? -7.063 1.665 -11.759 1.00 91.31 88 ILE A O 1
ATOM 644 N N . ALA A 1 89 ? -6.246 1.861 -13.837 1.00 91.94 89 ALA A N 1
ATOM 645 C CA . ALA A 1 89 ? -6.461 0.460 -14.206 1.00 91.94 89 ALA A CA 1
ATOM 646 C C . ALA A 1 89 ? -5.762 -0.531 -13.262 1.00 91.94 89 ALA A C 1
ATOM 648 O O . ALA A 1 89 ? -6.243 -1.649 -13.086 1.00 91.94 89 ALA A O 1
ATOM 649 N N . ARG A 1 90 ? -4.647 -0.122 -12.642 1.00 91.25 90 ARG A N 1
ATOM 650 C CA . ARG A 1 90 ? -3.859 -0.949 -11.719 1.00 91.25 90 ARG A CA 1
ATOM 651 C C . ARG A 1 90 ? -4.207 -0.739 -10.248 1.00 91.25 90 ARG A C 1
ATOM 653 O O . ARG A 1 90 ? -4.163 -1.698 -9.487 1.00 91.25 90 ARG A O 1
ATOM 660 N N . LEU A 1 91 ? -4.513 0.491 -9.844 1.00 93.94 91 LEU A N 1
ATOM 661 C CA . LEU A 1 91 ? -4.620 0.877 -8.434 1.00 93.94 91 LEU A CA 1
ATOM 662 C C . LEU A 1 91 ? -6.059 0.942 -7.918 1.00 93.94 91 LEU A C 1
ATOM 664 O O . LEU A 1 91 ? -6.252 0.997 -6.706 1.00 93.94 91 LEU A O 1
ATOM 668 N N . TRP A 1 92 ? -7.072 0.885 -8.790 1.00 94.75 92 TRP A N 1
ATOM 669 C CA . TRP A 1 92 ? -8.472 0.941 -8.359 1.00 94.75 92 TRP A CA 1
ATOM 670 C C . TRP A 1 92 ? -8.863 -0.083 -7.273 1.00 94.75 92 TRP A C 1
ATOM 672 O O . TRP A 1 92 ? -9.655 0.303 -6.411 1.00 94.75 92 TRP A O 1
ATOM 682 N N . PRO A 1 93 ? -8.338 -1.334 -7.224 1.00 95.19 93 PRO A N 1
ATOM 683 C CA . PRO A 1 93 ? -8.763 -2.278 -6.190 1.00 95.19 93 PRO A CA 1
ATOM 684 C C . PRO A 1 93 ? -8.331 -1.843 -4.793 1.00 95.19 93 PRO A C 1
ATOM 686 O O . PRO A 1 93 ? -9.006 -2.162 -3.822 1.00 95.19 93 PRO A O 1
ATOM 689 N N . VAL A 1 94 ? -7.219 -1.109 -4.702 1.00 93.88 94 VAL A N 1
ATOM 690 C CA . VAL A 1 94 ? -6.675 -0.570 -3.451 1.00 93.88 94 VAL A CA 1
ATOM 691 C C . VAL A 1 94 ? -7.660 0.473 -2.910 1.00 93.88 94 VAL A C 1
ATOM 693 O O . VAL A 1 94 ? -8.217 0.293 -1.828 1.00 93.88 94 VAL A O 1
ATOM 696 N N . GLY A 1 95 ? -8.058 1.423 -3.766 1.00 93.19 95 GLY A N 1
ATOM 697 C CA . GLY A 1 95 ? -9.071 2.422 -3.415 1.00 93.19 95 GLY A CA 1
ATOM 698 C C . GLY A 1 95 ? -10.431 1.814 -3.054 1.00 93.19 95 GLY A C 1
ATOM 699 O O . GLY A 1 95 ? -11.050 2.213 -2.068 1.00 93.19 95 GLY A O 1
ATOM 700 N N . VAL A 1 96 ? -10.897 0.811 -3.808 1.00 96.12 96 VAL A N 1
ATOM 701 C CA . VAL A 1 96 ? -12.155 0.106 -3.500 1.00 96.12 96 VAL A CA 1
ATOM 702 C C . VAL A 1 96 ? -12.072 -0.639 -2.172 1.00 96.12 96 VAL A C 1
ATOM 704 O O . VAL A 1 96 ? -13.030 -0.602 -1.401 1.00 96.12 96 VAL A O 1
ATOM 707 N N . PHE A 1 97 ? -10.936 -1.270 -1.871 1.00 95.00 97 PHE A N 1
ATOM 708 C CA . PHE A 1 97 ? -10.715 -1.928 -0.588 1.00 95.00 97 PHE A CA 1
ATOM 709 C C . PHE A 1 97 ? -10.823 -0.937 0.576 1.00 95.00 97 PHE A C 1
ATOM 711 O O . PHE A 1 97 ? -11.536 -1.211 1.542 1.00 95.00 97 PHE A O 1
ATOM 718 N N . ALA A 1 98 ? -10.183 0.230 0.477 1.00 93.88 98 ALA A N 1
ATOM 719 C CA . ALA A 1 98 ? -10.256 1.240 1.527 1.00 93.88 98 ALA A CA 1
ATOM 720 C C . ALA A 1 98 ? -11.674 1.790 1.721 1.00 93.88 98 ALA A C 1
ATOM 722 O O . ALA A 1 98 ? -12.134 1.918 2.857 1.00 93.88 98 ALA A O 1
ATOM 723 N N . ILE A 1 99 ? -12.399 2.048 0.628 1.00 96.44 99 ILE A N 1
ATOM 724 C CA . ILE A 1 99 ? -13.801 2.480 0.692 1.00 96.44 99 ILE A CA 1
ATOM 725 C C . ILE A 1 99 ? -14.659 1.409 1.373 1.00 96.44 99 ILE A C 1
ATOM 727 O O . ILE A 1 99 ? -15.428 1.732 2.274 1.00 96.44 99 ILE A O 1
ATOM 731 N N . ALA A 1 100 ? -14.507 0.139 0.991 1.00 96.88 100 ALA A N 1
ATOM 732 C CA . ALA A 1 100 ? -15.264 -0.961 1.582 1.00 96.88 100 ALA A CA 1
ATOM 733 C C . ALA A 1 100 ? -14.964 -1.128 3.082 1.00 96.88 100 ALA A C 1
ATOM 735 O O . ALA A 1 100 ? -15.888 -1.246 3.885 1.00 96.88 100 ALA A O 1
ATOM 736 N N . ALA A 1 101 ? -13.689 -1.081 3.478 1.00 96.06 101 ALA A N 1
ATOM 737 C CA . ALA A 1 101 ? -13.287 -1.182 4.879 1.00 96.06 101 ALA A CA 1
ATOM 738 C C . ALA A 1 101 ? -13.826 -0.015 5.725 1.00 96.06 101 ALA A C 1
ATOM 740 O O . ALA A 1 101 ? -14.308 -0.232 6.836 1.00 96.06 101 ALA A O 1
ATOM 741 N N . GLY A 1 102 ? -13.791 1.209 5.190 1.00 94.50 102 GLY A N 1
ATOM 742 C CA . GLY A 1 102 ? -14.369 2.383 5.843 1.00 94.50 102 GLY A CA 1
ATOM 743 C C . GLY A 1 102 ? -15.896 2.316 5.941 1.00 94.50 102 GLY A C 1
ATOM 744 O O . GLY A 1 102 ? -16.457 2.611 6.993 1.00 94.50 102 GLY A O 1
ATOM 745 N N . ALA A 1 103 ? -16.576 1.868 4.883 1.00 95.94 103 ALA A N 1
ATOM 746 C CA . ALA A 1 103 ? -18.034 1.749 4.845 1.00 95.94 103 ALA A CA 1
ATOM 747 C C . ALA A 1 103 ? -18.585 0.720 5.847 1.00 95.94 103 ALA A C 1
ATOM 749 O O . ALA A 1 103 ? -19.714 0.860 6.312 1.00 95.94 103 ALA A O 1
ATOM 750 N N . LEU A 1 104 ? -17.791 -0.292 6.210 1.00 95.31 104 LEU A N 1
ATOM 751 C CA . LEU A 1 104 ? -18.165 -1.309 7.197 1.00 95.31 104 LEU A CA 1
ATOM 752 C C . LEU A 1 104 ? -18.028 -0.846 8.654 1.00 95.31 104 LEU A C 1
ATOM 754 O O . LEU A 1 104 ? -18.514 -1.536 9.550 1.00 95.31 104 LEU A O 1
ATOM 758 N N . ALA A 1 105 ? -17.418 0.313 8.909 1.00 93.19 105 ALA A N 1
ATOM 759 C CA . ALA A 1 105 ? -17.155 0.813 10.256 1.00 93.19 105 ALA A CA 1
ATOM 760 C C . ALA A 1 105 ? -18.392 0.912 11.182 1.00 93.19 105 ALA A C 1
ATOM 762 O O . ALA A 1 105 ? -18.253 0.564 12.355 1.00 93.19 105 ALA A O 1
ATOM 763 N N . PRO A 1 106 ? -19.596 1.322 10.718 1.00 91.25 106 PRO A N 1
ATOM 764 C CA . PRO A 1 106 ? -20.782 1.392 11.580 1.00 91.25 106 PRO A CA 1
ATOM 765 C C . PRO A 1 106 ? -21.286 0.024 12.055 1.00 91.25 106 PRO A C 1
ATOM 767 O O . PRO A 1 106 ? -21.915 -0.064 13.103 1.00 91.25 106 PRO A O 1
ATOM 770 N N . LEU A 1 107 ? -21.034 -1.032 11.276 1.00 93.25 107 LEU A N 1
ATOM 771 C CA . LEU A 1 107 ? -21.443 -2.401 11.601 1.00 93.25 107 LEU A CA 1
ATOM 772 C C . LEU A 1 107 ? -20.362 -3.124 12.407 1.00 93.25 107 LEU A C 1
ATOM 774 O O . LEU A 1 107 ? -20.663 -3.887 13.320 1.00 93.25 107 LEU A O 1
ATOM 778 N N . PHE A 1 108 ? -19.100 -2.873 12.060 1.00 93.88 108 PHE A N 1
ATOM 779 C CA . PHE A 1 108 ? -17.943 -3.552 12.620 1.00 93.88 108 PHE A CA 1
ATOM 780 C C . PHE A 1 108 ? -16.820 -2.540 12.889 1.00 93.88 108 PHE A C 1
ATOM 782 O O . PHE A 1 108 ? -15.939 -2.355 12.043 1.00 93.88 108 PHE A O 1
ATOM 789 N N . PRO A 1 109 ? -16.798 -1.903 14.076 1.00 89.44 109 PRO A N 1
ATOM 790 C CA . PRO A 1 109 ? -15.780 -0.916 14.446 1.00 89.44 109 PRO A CA 1
ATOM 791 C C . PRO A 1 109 ? -14.336 -1.423 14.318 1.00 89.44 109 PRO A C 1
ATOM 793 O O . PRO A 1 109 ? -13.410 -0.641 14.113 1.00 89.44 109 PRO A O 1
ATOM 796 N N . GLN A 1 110 ? -14.135 -2.742 14.406 1.00 93.88 110 GLN A N 1
ATOM 797 C CA . GLN A 1 110 ? -12.828 -3.389 14.314 1.00 93.88 110 GLN A CA 1
ATOM 798 C C . GLN A 1 110 ? -12.301 -3.495 12.871 1.00 93.88 110 GLN A C 1
ATOM 800 O O . GLN A 1 110 ? -11.093 -3.604 12.665 1.00 93.88 110 GLN A O 1
ATOM 805 N N . VAL A 1 111 ? -13.169 -3.455 11.853 1.00 96.19 111 VAL A N 1
ATOM 806 C CA . VAL A 1 111 ? -12.771 -3.600 10.440 1.00 96.19 111 VAL A CA 1
ATOM 807 C C . VAL A 1 111 ? -11.825 -2.486 9.972 1.00 96.19 111 VAL A C 1
ATOM 809 O O . VAL A 1 111 ? -10.735 -2.822 9.495 1.00 96.19 111 VAL A O 1
ATOM 812 N N . PRO A 1 112 ? -12.146 -1.183 10.123 1.00 96.25 112 PRO A N 1
ATOM 813 C CA . PRO A 1 112 ? -11.219 -0.118 9.737 1.00 96.25 112 PRO A CA 1
ATOM 814 C C . PRO A 1 112 ? -9.918 -0.163 10.552 1.00 96.25 112 PRO A C 1
ATOM 816 O O . PRO A 1 112 ? -8.852 0.117 10.005 1.00 96.25 112 PRO A O 1
ATOM 819 N N . ALA A 1 113 ? -9.966 -0.587 11.821 1.00 96.44 113 ALA A N 1
ATOM 820 C CA . ALA A 1 113 ? -8.786 -0.750 12.674 1.00 96.44 113 ALA A CA 1
ATOM 821 C C . ALA A 1 113 ? -7.806 -1.792 12.115 1.00 96.44 113 ALA A C 1
ATOM 823 O O . ALA A 1 113 ? -6.601 -1.540 11.998 1.00 96.44 113 ALA A O 1
ATOM 824 N N . ILE A 1 114 ? -8.330 -2.955 11.722 1.00 97.25 114 ILE A N 1
ATOM 825 C CA . ILE A 1 114 ? -7.546 -4.045 11.137 1.00 97.25 114 ILE A CA 1
ATOM 826 C C . ILE A 1 114 ? -6.993 -3.627 9.772 1.00 97.25 114 ILE A C 1
ATOM 828 O O . ILE A 1 114 ? -5.791 -3.778 9.529 1.00 97.25 114 ILE A O 1
ATOM 832 N N . ALA A 1 115 ? -7.844 -3.059 8.911 1.00 97.44 115 ALA A N 1
ATOM 833 C CA . ALA A 1 115 ? -7.470 -2.600 7.575 1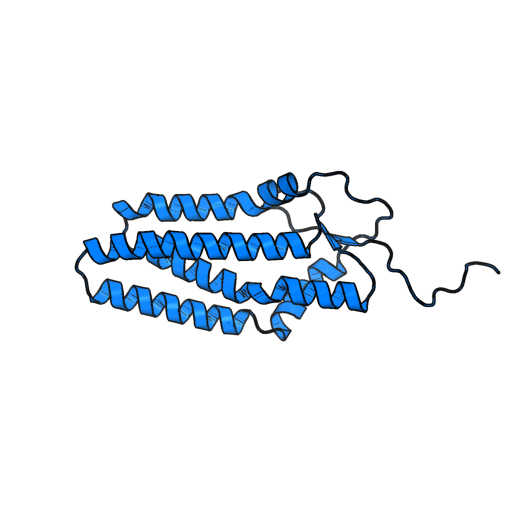.00 97.44 115 ALA A CA 1
ATOM 834 C C . ALA A 1 115 ? -6.372 -1.523 7.618 1.00 97.44 115 ALA A C 1
ATOM 836 O O . ALA A 1 115 ? -5.418 -1.592 6.842 1.00 97.44 115 ALA A O 1
ATOM 837 N N . THR A 1 116 ? -6.442 -0.601 8.585 1.00 98.19 116 THR A N 1
ATOM 838 C CA . THR A 1 116 ? -5.395 0.401 8.842 1.00 98.19 116 THR A CA 1
ATOM 839 C C . THR A 1 116 ? -4.040 -0.253 9.085 1.00 98.19 116 THR A C 1
ATOM 841 O O . THR A 1 116 ? -3.048 0.147 8.478 1.00 98.19 116 THR A O 1
ATOM 844 N N . GLY A 1 117 ? -3.977 -1.281 9.938 1.00 97.62 117 GLY A N 1
ATOM 845 C CA . GLY A 1 117 ? -2.719 -1.976 10.214 1.00 97.62 117 GLY A CA 1
ATOM 846 C C . GLY A 1 117 ? -2.123 -2.608 8.955 1.00 97.62 117 GLY A C 1
ATOM 847 O O . GLY A 1 117 ? -0.940 -2.424 8.680 1.00 97.62 117 GLY A O 1
ATOM 848 N N . PHE A 1 118 ? -2.935 -3.270 8.126 1.00 97.81 118 PHE A N 1
ATOM 849 C CA . PHE A 1 118 ? -2.453 -3.805 6.848 1.00 97.81 118 PHE A CA 1
ATOM 850 C C . PHE A 1 118 ? -1.940 -2.709 5.910 1.00 97.81 118 PHE A C 1
ATOM 852 O O . PHE A 1 118 ? -0.849 -2.854 5.355 1.00 97.81 118 PHE A O 1
ATOM 859 N N . ALA A 1 119 ? -2.671 -1.601 5.775 1.00 97.75 119 ALA A N 1
ATOM 860 C CA . ALA A 1 119 ? -2.258 -0.474 4.946 1.00 97.75 119 ALA A CA 1
ATOM 861 C C . ALA A 1 119 ? -0.931 0.138 5.440 1.00 97.75 119 ALA A C 1
ATOM 863 O O . ALA A 1 11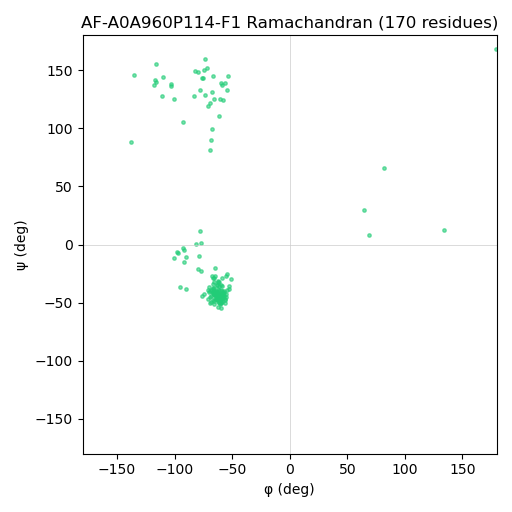9 ? -0.001 0.306 4.650 1.00 97.75 119 ALA A O 1
ATOM 864 N N . LEU A 1 120 ? -0.775 0.358 6.752 1.00 98.12 120 LEU A N 1
ATOM 865 C CA . LEU A 1 120 ? 0.489 0.797 7.361 1.00 98.12 120 LEU A CA 1
ATOM 866 C C . LEU A 1 120 ? 1.634 -0.168 7.038 1.00 98.12 120 LEU A C 1
ATOM 868 O O . LEU A 1 120 ? 2.691 0.248 6.559 1.00 98.12 120 LEU A O 1
ATOM 872 N N . GLY A 1 121 ? 1.420 -1.464 7.268 1.00 97.88 121 GLY A N 1
ATOM 873 C CA . GLY A 1 121 ? 2.420 -2.494 7.011 1.00 97.88 121 GLY A CA 1
ATOM 874 C C . GLY A 1 121 ? 2.866 -2.519 5.549 1.00 97.88 121 GLY A C 1
ATOM 875 O O . GLY A 1 121 ? 4.066 -2.560 5.277 1.00 97.88 121 GLY A O 1
ATOM 876 N N . VAL A 1 122 ? 1.924 -2.436 4.606 1.00 97.19 122 VAL A N 1
ATOM 877 C CA . VAL A 1 122 ? 2.193 -2.436 3.160 1.00 97.19 122 VAL A CA 1
ATOM 878 C C . VAL A 1 122 ? 2.901 -1.157 2.715 1.00 97.19 122 VAL A C 1
ATOM 880 O O . VAL A 1 122 ? 3.946 -1.249 2.065 1.00 97.19 122 VAL A O 1
ATOM 883 N N . ALA A 1 123 ? 2.396 0.022 3.094 1.00 97.44 123 ALA A N 1
ATOM 884 C CA . ALA A 1 123 ? 3.012 1.306 2.749 1.00 97.44 123 ALA A CA 1
ATOM 885 C C . ALA A 1 123 ? 4.473 1.349 3.215 1.00 97.44 123 ALA A C 1
ATOM 887 O O . ALA A 1 123 ? 5.383 1.679 2.449 1.00 97.44 123 ALA A O 1
ATOM 888 N N . ILE A 1 124 ? 4.722 0.911 4.450 1.00 97.81 124 ILE A N 1
ATOM 889 C CA . ILE A 1 124 ? 6.064 0.853 5.019 1.00 97.81 124 ILE A CA 1
ATOM 890 C C . ILE A 1 124 ? 6.903 -0.223 4.325 1.00 97.81 124 ILE A C 1
ATOM 892 O O . ILE A 1 124 ? 8.051 0.048 3.973 1.00 97.81 124 ILE A O 1
ATOM 896 N N . ALA A 1 125 ? 6.374 -1.423 4.088 1.00 97.31 125 ALA A N 1
ATOM 897 C CA . ALA A 1 125 ? 7.111 -2.495 3.418 1.00 97.31 125 ALA A CA 1
ATOM 898 C C . ALA A 1 125 ? 7.563 -2.103 2.006 1.00 97.31 125 ALA A C 1
ATOM 900 O O . ALA A 1 125 ? 8.627 -2.525 1.552 1.00 97.31 125 ALA A O 1
ATOM 901 N N . TRP A 1 126 ? 6.768 -1.310 1.292 1.00 96.56 126 TRP A N 1
ATOM 902 C CA . TRP A 1 126 ? 7.015 -0.993 -0.114 1.00 96.56 126 TRP A CA 1
ATOM 903 C C . TRP A 1 126 ? 7.721 0.348 -0.334 1.00 96.56 126 TRP A C 1
ATOM 905 O O . TRP A 1 126 ? 8.175 0.598 -1.450 1.00 96.56 126 TRP A O 1
ATOM 915 N N . ARG A 1 127 ? 7.926 1.151 0.721 1.00 95.69 127 ARG A N 1
ATOM 916 C CA . ARG A 1 127 ? 8.533 2.498 0.665 1.00 95.69 127 ARG A CA 1
ATOM 917 C C . ARG A 1 127 ? 9.871 2.591 -0.079 1.00 95.69 127 ARG A C 1
ATOM 919 O O . ARG A 1 127 ? 10.177 3.610 -0.677 1.00 95.69 127 ARG A O 1
ATOM 926 N N . ASN A 1 128 ? 10.662 1.516 -0.072 1.00 94.75 128 ASN A N 1
ATOM 927 C CA . ASN A 1 128 ? 11.996 1.487 -0.684 1.00 94.75 128 ASN A CA 1
ATOM 928 C C . ASN A 1 128 ? 12.004 0.976 -2.138 1.00 94.75 128 ASN A C 1
ATOM 930 O O . ASN A 1 128 ? 13.071 0.905 -2.747 1.00 94.75 128 ASN A O 1
ATOM 934 N N . ARG A 1 129 ? 10.856 0.560 -2.694 1.00 95.44 129 ARG A N 1
ATOM 935 C CA . ARG A 1 129 ? 10.790 -0.042 -4.038 1.00 95.44 129 ARG A CA 1
ATOM 936 C C . ARG A 1 129 ? 11.142 0.953 -5.134 1.00 95.44 129 ARG A C 1
ATOM 938 O O . ARG A 1 129 ? 11.881 0.594 -6.041 1.00 95.44 129 ARG A O 1
ATOM 945 N N . GLU A 1 130 ? 10.658 2.185 -5.020 1.00 95.75 130 GLU A N 1
ATOM 946 C CA . GLU A 1 130 ? 10.961 3.245 -5.981 1.00 95.75 130 GLU A CA 1
ATOM 947 C C . GLU A 1 130 ? 12.472 3.504 -6.057 1.00 95.75 130 GLU A C 1
ATOM 949 O O . GLU A 1 130 ? 13.068 3.356 -7.118 1.00 95.75 130 GLU A O 1
ATOM 954 N N . ALA A 1 131 ? 13.108 3.780 -4.913 1.00 93.94 131 ALA A N 1
ATOM 955 C CA . ALA A 1 131 ? 14.545 4.035 -4.835 1.00 93.94 131 ALA A CA 1
ATOM 956 C C . ALA A 1 131 ? 15.383 2.858 -5.364 1.00 93.94 131 ALA A C 1
ATOM 958 O O . ALA A 1 131 ? 16.418 3.060 -5.994 1.00 93.94 131 ALA A O 1
ATOM 959 N N . ALA A 1 132 ? 14.930 1.619 -5.142 1.00 94.56 132 ALA A N 1
ATOM 960 C CA . ALA A 1 132 ? 15.601 0.438 -5.670 1.00 94.56 132 ALA A CA 1
ATOM 961 C C . ALA A 1 132 ? 15.538 0.352 -7.205 1.00 94.56 132 ALA A C 1
ATOM 963 O O . ALA A 1 132 ? 16.523 -0.065 -7.807 1.00 94.56 132 ALA A O 1
ATOM 964 N N . VAL A 1 133 ? 14.421 0.742 -7.832 1.00 94.31 133 VAL A N 1
ATOM 965 C CA . VAL A 1 133 ? 14.314 0.809 -9.301 1.00 94.31 133 VAL A CA 1
ATOM 966 C C . VAL A 1 133 ? 15.150 1.960 -9.842 1.00 94.31 133 VAL A C 1
ATOM 968 O O . VAL A 1 133 ? 15.939 1.736 -10.752 1.00 94.31 133 VAL A O 1
ATOM 971 N N . THR A 1 134 ? 15.055 3.148 -9.243 1.00 94.19 134 THR A N 1
ATOM 972 C CA . THR A 1 134 ? 15.847 4.319 -9.646 1.00 94.19 134 THR A CA 1
ATOM 973 C C . THR A 1 134 ? 17.346 4.016 -9.634 1.00 94.19 134 THR A C 1
ATOM 975 O O . THR A 1 134 ? 18.032 4.317 -10.602 1.00 94.19 134 THR A O 1
ATOM 978 N N . ALA A 1 135 ? 17.850 3.315 -8.613 1.00 92.69 135 ALA A N 1
ATOM 979 C CA . ALA A 1 135 ? 19.257 2.916 -8.556 1.00 92.69 135 ALA A CA 1
ATOM 980 C C . ALA A 1 135 ? 19.677 1.968 -9.699 1.00 92.69 135 ALA A C 1
ATOM 982 O O . ALA A 1 135 ? 20.833 1.984 -10.115 1.00 92.69 135 ALA A O 1
ATOM 983 N N . VAL A 1 136 ? 18.767 1.125 -10.201 1.00 91.44 136 VAL A N 1
ATOM 984 C CA . VAL A 1 136 ? 19.028 0.262 -11.367 1.00 91.44 136 VAL A CA 1
ATOM 985 C C . VAL A 1 136 ? 18.982 1.080 -12.655 1.00 91.44 136 VAL A C 1
ATOM 987 O O . VAL A 1 136 ? 19.867 0.929 -13.492 1.00 91.44 136 VAL A O 1
ATOM 990 N N . GLU A 1 137 ? 17.991 1.961 -12.797 1.00 91.50 137 GLU A N 1
ATOM 991 C CA . GLU A 1 137 ? 17.864 2.863 -13.947 1.00 91.50 137 GLU A CA 1
ATOM 992 C C . GLU A 1 137 ? 19.106 3.752 -14.109 1.00 91.50 137 GLU A C 1
ATOM 994 O O . GLU A 1 137 ? 19.660 3.843 -15.202 1.00 91.50 137 GLU A O 1
ATOM 999 N N . GLU A 1 138 ? 19.597 4.341 -13.015 1.00 91.50 138 GLU A N 1
ATOM 1000 C CA . GLU A 1 138 ? 20.799 5.184 -12.997 1.00 91.50 138 GLU A CA 1
ATOM 1001 C C . GLU A 1 138 ? 22.085 4.392 -13.265 1.00 91.50 138 GLU A C 1
ATOM 1003 O O . GLU A 1 138 ? 22.965 4.874 -13.977 1.00 91.50 138 GLU A O 1
ATOM 1008 N N . ARG A 1 139 ? 22.198 3.170 -12.726 1.00 89.38 139 ARG A N 1
ATOM 1009 C CA . ARG A 1 139 ? 23.367 2.301 -12.933 1.00 89.38 139 ARG A CA 1
ATOM 1010 C C . ARG A 1 139 ? 23.471 1.811 -14.376 1.00 89.38 139 ARG A C 1
ATOM 1012 O O . ARG A 1 139 ? 24.565 1.802 -14.933 1.00 89.38 139 ARG A O 1
ATOM 1019 N N . ASP A 1 140 ? 22.351 1.380 -14.953 1.00 88.56 140 ASP A N 1
ATOM 1020 C CA . ASP A 1 140 ? 22.317 0.711 -16.259 1.00 88.56 140 ASP A CA 1
ATOM 1021 C C . ASP A 1 140 ? 21.972 1.677 -17.410 1.00 88.56 140 ASP A C 1
ATOM 1023 O O . ASP A 1 140 ? 22.037 1.295 -18.580 1.00 88.56 140 ASP A O 1
ATOM 1027 N N . GLY A 1 141 ? 21.609 2.929 -17.107 1.00 88.25 141 GLY A N 1
ATOM 1028 C CA . GLY A 1 141 ? 21.223 3.932 -18.102 1.00 88.25 141 GLY A CA 1
ATOM 1029 C C . GLY A 1 141 ? 19.944 3.568 -18.860 1.00 88.25 141 GLY A C 1
ATOM 1030 O O . GLY A 1 141 ? 19.807 3.915 -20.034 1.00 88.25 141 GLY A O 1
ATOM 1031 N N . VAL A 1 142 ? 19.035 2.832 -18.215 1.00 89.81 142 VAL A N 1
ATOM 1032 C CA . VAL A 1 142 ? 17.769 2.340 -18.786 1.00 89.81 142 VAL A CA 1
ATOM 1033 C C . VAL A 1 142 ? 16.582 2.956 -18.058 1.00 89.81 142 VAL A C 1
ATOM 1035 O O . VAL A 1 142 ? 16.681 3.292 -16.885 1.00 89.81 142 VAL A O 1
ATOM 1038 N N . CYS A 1 143 ? 15.432 3.033 -18.723 1.00 90.38 143 CYS A N 1
ATOM 1039 C CA . CYS A 1 143 ? 14.167 3.398 -18.089 1.00 90.38 143 CYS A CA 1
ATOM 1040 C C . CYS A 1 143 ? 13.176 2.241 -18.212 1.00 90.38 143 CYS A C 1
ATOM 1042 O O . CYS A 1 143 ? 13.046 1.649 -19.290 1.00 90.38 143 CYS A O 1
ATOM 1044 N N . PHE A 1 144 ? 12.441 1.951 -17.136 1.00 92.38 144 PHE A N 1
ATOM 1045 C CA . PHE A 1 144 ? 11.380 0.946 -17.138 1.00 92.38 144 PHE A CA 1
ATOM 1046 C C . PHE A 1 144 ? 10.005 1.605 -17.249 1.00 92.38 144 PHE A C 1
ATOM 1048 O O . PHE A 1 144 ? 9.607 2.427 -16.424 1.00 92.38 144 PHE A O 1
ATOM 1055 N N . TYR A 1 145 ? 9.237 1.186 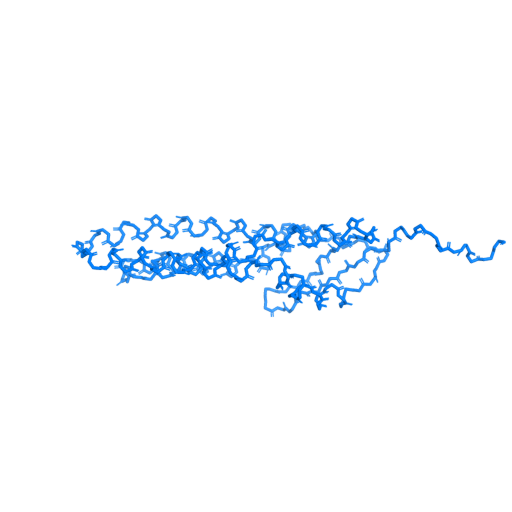-18.246 1.00 91.38 145 TYR A N 1
ATOM 1056 C CA . TYR A 1 145 ? 7.860 1.595 -18.480 1.00 91.38 145 TYR A CA 1
ATOM 1057 C C . TYR A 1 145 ? 6.911 0.436 -18.212 1.00 91.38 145 TYR A C 1
ATOM 1059 O O . TYR A 1 145 ? 7.218 -0.719 -18.496 1.00 91.38 145 TYR A O 1
ATOM 1067 N N . VAL A 1 146 ? 5.740 0.749 -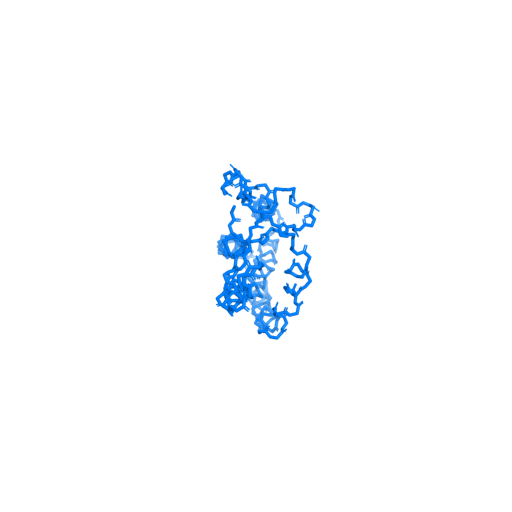17.670 1.00 91.19 146 VAL A N 1
ATOM 1068 C CA . VAL A 1 146 ? 4.688 -0.243 -17.432 1.00 91.19 146 VAL A CA 1
ATOM 1069 C C . VAL A 1 146 ? 3.897 -0.450 -18.719 1.00 91.19 146 VAL A C 1
ATOM 1071 O O . VAL A 1 146 ? 3.416 0.519 -19.309 1.00 91.19 146 VAL A O 1
ATOM 1074 N N . GLU A 1 147 ? 3.758 -1.706 -19.139 1.00 88.56 147 GLU A N 1
ATOM 1075 C CA . GLU A 1 147 ? 2.853 -2.097 -20.219 1.00 88.56 147 GLU A CA 1
ATOM 1076 C C . GLU A 1 147 ? 1.403 -2.093 -19.715 1.00 88.56 147 GLU A C 1
ATOM 1078 O O . GLU A 1 147 ? 1.121 -2.448 -18.562 1.00 88.56 147 GLU A O 1
ATOM 1083 N N . HIS A 1 148 ? 0.476 -1.685 -20.582 1.00 81.62 148 HIS A N 1
ATOM 1084 C CA . HIS A 1 148 ? -0.947 -1.685 -20.268 1.00 81.62 148 HIS A CA 1
ATOM 1085 C C . HIS A 1 148 ? -1.424 -3.085 -19.841 1.00 81.62 148 HIS A C 1
ATOM 1087 O O . HIS A 1 148 ? -1.030 -4.100 -20.413 1.00 81.62 148 HIS A O 1
ATOM 1093 N N . GLY A 1 149 ? -2.282 -3.135 -18.824 1.00 83.25 149 GLY A N 1
ATOM 1094 C CA . GLY A 1 149 ? -2.906 -4.364 -18.341 1.00 83.25 149 GLY A CA 1
ATOM 1095 C C . GLY A 1 149 ? -3.832 -4.102 -17.158 1.00 83.25 149 GLY A C 1
ATOM 1096 O O . GLY A 1 149 ? -3.803 -3.017 -16.570 1.00 83.25 149 GLY A O 1
ATOM 1097 N N . SER A 1 150 ? -4.632 -5.105 -16.806 1.00 85.50 150 SER A N 1
ATOM 1098 C CA . SER A 1 150 ? -5.576 -5.051 -15.688 1.00 85.50 150 SER A CA 1
ATOM 1099 C C . SER A 1 150 ? -4.864 -5.134 -14.338 1.00 85.50 150 SER A C 1
ATOM 1101 O O . SER A 1 150 ? -3.752 -5.652 -14.240 1.00 85.50 150 SER A O 1
ATOM 1103 N N . ALA A 1 151 ? -5.509 -4.685 -13.260 1.00 84.31 151 ALA A N 1
ATOM 1104 C CA . ALA A 1 151 ? -5.006 -4.855 -11.896 1.00 84.31 151 ALA A CA 1
ATOM 1105 C C . ALA A 1 151 ? -4.707 -6.320 -11.526 1.00 84.31 151 ALA A C 1
ATOM 1107 O O . ALA A 1 151 ? -3.826 -6.568 -10.706 1.00 84.31 151 ALA A O 1
ATOM 1108 N N . PHE A 1 152 ? -5.400 -7.277 -12.150 1.00 87.50 152 PHE A N 1
ATOM 1109 C CA . PHE A 1 152 ? -5.227 -8.710 -11.890 1.00 87.50 152 PHE A CA 1
ATOM 1110 C C . PHE A 1 152 ? -4.176 -9.383 -12.778 1.00 87.50 152 PHE A C 1
ATOM 1112 O O . PHE A 1 152 ? -3.776 -10.512 -12.503 1.00 87.50 152 PHE A O 1
ATOM 1119 N N . ASP A 1 153 ? -3.698 -8.699 -13.817 1.00 86.62 153 ASP A N 1
ATOM 1120 C CA . ASP A 1 153 ? -2.622 -9.222 -14.651 1.00 86.62 153 ASP A CA 1
ATOM 1121 C C . ASP A 1 153 ? -1.269 -9.008 -13.966 1.00 86.62 153 ASP A C 1
ATOM 1123 O O . ASP A 1 153 ? -1.059 -7.979 -13.317 1.00 86.62 153 ASP A O 1
ATOM 1127 N N . PRO A 1 154 ? -0.275 -9.885 -14.167 1.00 85.94 154 PRO A N 1
ATOM 1128 C CA . PRO A 1 154 ? 1.095 -9.581 -13.780 1.00 85.94 154 PRO A CA 1
ATOM 1129 C C . PRO A 1 154 ? 1.574 -8.252 -14.385 1.00 85.94 154 PRO A C 1
ATOM 1131 O O . PRO A 1 154 ? 1.214 -7.881 -15.509 1.00 85.94 154 PRO A O 1
ATOM 1134 N N . VAL A 1 155 ? 2.404 -7.517 -13.643 1.00 88.06 155 VAL A N 1
ATOM 1135 C CA . VAL A 1 155 ? 3.024 -6.290 -14.158 1.00 88.06 155 VAL A CA 1
ATOM 1136 C C . VAL A 1 155 ? 4.063 -6.678 -15.204 1.00 88.06 155 VAL A C 1
ATOM 1138 O O . VAL A 1 155 ? 5.030 -7.378 -14.904 1.00 88.06 155 VAL A O 1
ATOM 1141 N N . LYS A 1 156 ? 3.859 -6.212 -16.435 1.00 90.50 156 LYS A N 1
ATOM 1142 C CA . LYS A 1 156 ? 4.800 -6.373 -17.542 1.00 90.50 156 LYS A CA 1
ATOM 1143 C C . LYS A 1 156 ? 5.531 -5.059 -17.767 1.00 90.50 156 LYS A C 1
ATOM 1145 O O . LYS A 1 156 ? 4.931 -3.985 -17.682 1.00 90.50 156 LYS A O 1
ATOM 1150 N N . LEU A 1 157 ? 6.832 -5.159 -18.010 1.00 91.75 157 LEU A N 1
ATOM 1151 C CA . LEU A 1 157 ? 7.715 -4.009 -18.135 1.00 91.75 157 LEU A CA 1
ATOM 1152 C C . LEU A 1 157 ? 8.318 -3.942 -19.533 1.00 91.75 157 LEU A C 1
ATOM 1154 O O . LEU A 1 157 ? 8.704 -4.956 -20.116 1.00 91.75 157 LEU A O 1
ATOM 1158 N N . ILE A 1 158 ? 8.440 -2.720 -20.031 1.00 90.62 158 ILE A N 1
ATOM 1159 C CA . ILE A 1 158 ? 9.161 -2.370 -21.246 1.00 90.62 158 ILE A CA 1
ATOM 1160 C C . ILE A 1 158 ? 10.397 -1.582 -20.824 1.00 90.62 158 ILE A C 1
ATOM 1162 O O . ILE A 1 158 ? 10.284 -0.614 -20.076 1.00 90.62 158 ILE A O 1
ATOM 1166 N N . ARG A 1 159 ? 11.576 -1.984 -21.292 1.00 87.88 159 ARG A N 1
ATOM 1167 C CA . ARG A 1 159 ? 12.828 -1.253 -21.073 1.00 87.88 159 ARG A CA 1
ATOM 1168 C C . ARG A 1 159 ? 13.224 -0.496 -22.337 1.00 87.88 159 ARG A C 1
ATOM 1170 O O . ARG A 1 159 ? 13.159 -1.058 -23.435 1.00 87.88 159 ARG A O 1
ATOM 1177 N N . THR A 1 160 ? 13.655 0.752 -22.187 1.00 84.38 160 THR A N 1
ATOM 1178 C CA . THR A 1 160 ? 14.305 1.481 -23.284 1.00 84.38 160 THR A CA 1
ATOM 1179 C C . THR A 1 160 ? 15.707 0.917 -23.538 1.00 84.38 160 THR A C 1
ATOM 1181 O O . THR A 1 160 ? 16.325 0.391 -22.605 1.00 84.38 160 THR A O 1
ATOM 1184 N N . PRO A 1 161 ? 16.237 1.000 -24.774 1.00 73.69 161 PRO A N 1
ATOM 1185 C CA . PRO A 1 161 ? 17.632 0.669 -25.036 1.00 73.69 161 PRO A CA 1
ATOM 1186 C C . PRO A 1 161 ? 18.514 1.565 -24.165 1.00 73.69 161 PRO A C 1
ATOM 1188 O O . PRO A 1 161 ? 18.362 2.787 -24.191 1.00 73.69 161 PRO A O 1
ATOM 1191 N N . GLY A 1 162 ? 19.383 0.964 -23.355 1.00 66.88 162 GLY A N 1
ATOM 1192 C CA . GLY A 1 162 ? 20.313 1.730 -22.534 1.00 66.88 162 GLY A CA 1
ATOM 1193 C C . GLY A 1 162 ? 21.330 2.452 -23.412 1.00 66.88 162 GLY A C 1
ATOM 1194 O O . GLY A 1 162 ? 21.763 1.914 -24.434 1.00 66.88 162 GLY A O 1
ATOM 1195 N N . LEU A 1 163 ? 21.744 3.650 -23.005 1.00 59.28 163 LEU A N 1
ATOM 1196 C CA . LEU A 1 163 ? 22.949 4.287 -23.538 1.00 59.28 163 LEU A CA 1
ATOM 1197 C C . LEU A 1 163 ? 24.161 3.486 -23.041 1.00 59.28 163 LEU A C 1
ATOM 1199 O O . LEU A 1 163 ? 24.789 3.842 -22.047 1.00 59.28 163 LEU A O 1
ATOM 1203 N N . MET A 1 164 ? 24.481 2.368 -23.699 1.00 53.62 164 MET A N 1
ATOM 1204 C CA . MET A 1 164 ? 25.730 1.666 -23.423 1.00 53.62 164 MET A CA 1
ATOM 1205 C C . MET A 1 164 ? 26.896 2.605 -23.739 1.00 53.62 164 MET A C 1
ATOM 1207 O O . MET A 1 164 ? 27.186 2.873 -24.904 1.00 53.62 164 MET A O 1
ATOM 1211 N N . ARG A 1 165 ? 27.617 3.069 -22.713 1.00 49.75 165 ARG A N 1
ATOM 1212 C CA . ARG A 1 165 ? 29.001 3.519 -22.903 1.00 49.75 165 ARG A CA 1
ATOM 1213 C C . ARG A 1 165 ? 29.835 2.278 -23.228 1.00 49.75 165 ARG A C 1
ATOM 1215 O O . ARG A 1 165 ? 30.307 1.616 -22.312 1.00 49.75 165 ARG A O 1
ATOM 1222 N N . GLY A 1 166 ? 29.968 1.941 -24.513 1.00 45.81 166 GLY A N 1
ATOM 1223 C CA . GLY A 1 166 ? 30.951 0.949 -24.967 1.00 45.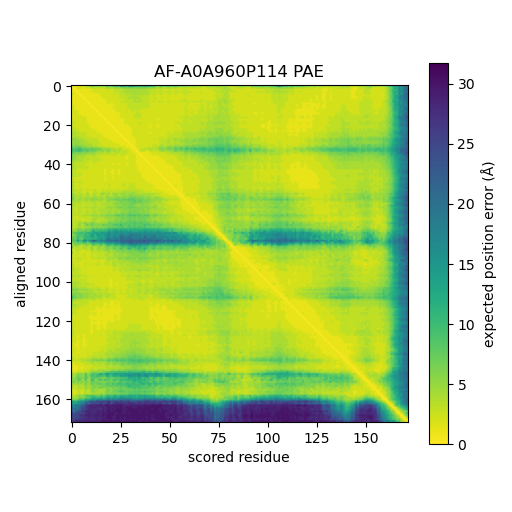81 166 GLY A CA 1
ATOM 1224 C C . GLY A 1 166 ? 30.494 -0.129 -25.951 1.00 45.81 166 GLY A C 1
ATOM 1225 O O . GLY A 1 166 ? 31.248 -1.075 -26.149 1.00 45.81 166 GLY A O 1
ATOM 1226 N N . ALA A 1 167 ? 29.323 -0.035 -26.588 1.00 49.81 167 ALA A N 1
ATOM 1227 C CA . ALA A 1 167 ? 29.071 -0.891 -27.751 1.00 49.81 167 ALA A CA 1
ATOM 1228 C C . ALA A 1 167 ? 29.972 -0.423 -28.916 1.00 49.81 167 ALA A C 1
ATOM 1230 O O . ALA A 1 167 ? 29.879 0.752 -29.285 1.00 49.81 167 ALA A O 1
ATOM 1231 N N . PRO A 1 168 ? 30.846 -1.276 -29.493 1.00 48.31 168 PRO A N 1
ATOM 1232 C CA . PRO A 1 168 ? 31.551 -0.925 -30.719 1.00 48.31 168 PRO A CA 1
ATOM 1233 C C . PRO A 1 168 ? 30.512 -0.650 -31.806 1.00 48.31 168 PRO A C 1
ATOM 1235 O O . PRO A 1 168 ? 29.514 -1.371 -31.905 1.00 48.31 168 PRO A O 1
ATOM 1238 N N . ALA A 1 169 ? 30.736 0.390 -32.610 1.00 52.91 169 ALA A N 1
ATOM 1239 C CA . ALA A 1 169 ? 29.924 0.622 -33.794 1.00 52.91 169 ALA A CA 1
ATOM 1240 C C . ALA A 1 169 ? 29.935 -0.656 -34.657 1.00 52.91 169 ALA A C 1
ATOM 1242 O O . ALA A 1 169 ? 31.011 -1.221 -34.876 1.00 52.91 169 ALA A O 1
ATOM 1243 N N . PRO A 1 170 ? 28.782 -1.147 -35.142 1.00 52.47 170 PRO A N 1
ATOM 1244 C CA . PRO A 1 170 ? 28.782 -2.211 -36.128 1.00 52.47 170 PRO A CA 1
ATOM 1245 C C . PRO A 1 170 ? 29.373 -1.644 -37.426 1.00 52.47 170 PRO A C 1
ATOM 1247 O O . PRO A 1 170 ? 28.686 -0.949 -38.167 1.00 52.47 170 PRO A O 1
ATOM 1250 N N . GLY A 1 171 ? 30.655 -1.924 -37.665 1.00 61.94 171 GLY A N 1
ATOM 1251 C CA . GLY A 1 171 ? 31.333 -1.694 -38.942 1.00 61.94 171 GLY A CA 1
ATOM 1252 C C . GLY A 1 171 ? 31.839 -0.273 -39.199 1.00 61.94 171 GLY A C 1
ATOM 1253 O O . GLY A 1 171 ? 31.384 0.360 -40.148 1.00 61.94 171 GLY A O 1
ATOM 1254 N N . ALA A 1 172 ? 32.823 0.191 -38.426 1.00 39.84 172 ALA A N 1
ATOM 1255 C CA . ALA A 1 172 ? 33.701 1.291 -38.836 1.00 39.84 172 ALA A CA 1
ATOM 1256 C C . ALA A 1 172 ? 35.165 0.865 -38.702 1.00 39.84 172 ALA A C 1
ATOM 1258 O O . ALA A 1 172 ? 35.502 0.311 -37.630 1.00 39.84 172 ALA A O 1
#

pLDDT: mean 89.97, std 11.33, range [39.84, 98.56]

Solvent-accessible surface area (backbone atoms only — not comparable to full-atom values): 9044 Å² total; per-residue (Å²): 68,48,45,48,56,53,46,46,51,50,31,53,50,33,42,52,42,19,52,53,22,42,54,52,18,53,56,36,39,60,72,68,71,42,65,68,59,51,52,51,44,54,51,45,36,53,51,22,43,54,49,6,55,63,55,26,33,69,74,51,43,51,60,71,46,46,59,53,60,71,66,35,43,78,44,97,68,78,80,90,61,62,45,68,58,54,48,49,47,46,47,47,65,60,57,51,49,46,52,52,35,51,70,40,26,90,84,36,34,62,46,12,38,54,53,19,19,53,25,42,16,48,24,47,26,47,63,50,48,29,61,56,46,50,55,48,27,68,72,59,47,32,52,51,28,50,53,88,64,54,56,88,48,82,84,45,34,35,26,43,80,45,70,65,92,76,72,76,73,90,84,125

Mean predicted aligned error: 5.95 Å

Secondary structure (DSSP, 8-state):
-BHHHHHHHHHHHHHHHHHHHHHHHHHHHHTTT-HHHHHHHHHHHHHHHHHHHHHT-HHHHHHHHHHHHHTPEE-SS---S-HHHHHHHHHHHHHHHHHHHHHTTTT-THHHHHHHHHHHHHHHHHTTHHHHHHHHHHHHT--EEEPP--TTSPPPEEEPPP--TTPPPTT-

Foldseek 3Di:
DFPLVLLVLQLVLLVVLLVVLVVLLVVLVVVVVDPVLVVVLVVLLVVLLVLLQVLQPLVNLLVVVVVQVVQAAEDADDPPDDPVVQNCQQCVVVVVQSVVQSVCCVVPSCSSSNSSSNSSNNSSNSVCNSVSVVVVCVVQQKTWDWDHDGNPDPTYIHIYPHPDPDDPDPPD

Sequence (172 aa):
MQFKDLLRGTVLLVAVEATGLAAISAVSVNATGEASLAALTVGWWIAAIIGGLWLGRPTRTRRALAEPLAKARTATQLPAESPARIAIARLWPVGVFAIAAGALAPLFPQVPAIATGFALGVAIAWRNREAAVTAVEERDGVCFYVEHGSAFDPVKLIRTPGLMRGAPAPGA